Protein AF-A0A1S6EXP2-F1 (afdb_monomer_lite)

Structure (mmCIF, N/CA/C/O backbone):
data_AF-A0A1S6EXP2-F1
#
_entry.id   AF-A0A1S6EXP2-F1
#
loop_
_atom_site.group_PDB
_atom_site.id
_atom_site.type_symbol
_atom_site.label_atom_id
_atom_site.label_alt_id
_atom_site.label_comp_id
_atom_site.label_asym_id
_atom_site.label_entity_id
_atom_site.label_seq_id
_atom_site.pdbx_PDB_ins_code
_atom_site.Cartn_x
_atom_site.Cartn_y
_atom_site.Cartn_z
_atom_site.occupancy
_atom_site.B_iso_or_equiv
_atom_site.auth_seq_id
_atom_site.auth_comp_id
_atom_site.auth_asym_id
_atom_site.auth_atom_id
_atom_site.pdbx_PDB_model_num
ATOM 1 N N . MET A 1 1 ? -7.148 22.402 -13.663 1.00 37.53 1 MET A N 1
ATOM 2 C CA . MET A 1 1 ? -6.966 21.238 -12.774 1.00 37.53 1 MET A CA 1
ATOM 3 C C . MET A 1 1 ? -5.565 20.722 -13.027 1.00 37.53 1 MET A C 1
ATOM 5 O O . MET A 1 1 ? -5.317 20.175 -14.093 1.00 37.53 1 MET A O 1
ATOM 9 N N . THR A 1 2 ? -4.619 21.040 -12.149 1.00 32.56 2 THR A N 1
ATOM 10 C CA . THR A 1 2 ? -3.249 20.524 -12.237 1.00 32.56 2 THR A CA 1
ATOM 11 C C . THR A 1 2 ? -3.325 19.009 -12.063 1.00 32.56 2 THR A C 1
ATOM 13 O O . THR A 1 2 ? -3.919 18.576 -11.076 1.00 32.56 2 THR A O 1
ATOM 16 N N . PRO A 1 3 ? -2.808 18.191 -12.996 1.00 40.38 3 PRO A N 1
ATOM 17 C CA . PRO A 1 3 ? -2.722 16.763 -12.756 1.00 40.38 3 PRO A CA 1
ATOM 18 C C . PRO A 1 3 ? -1.816 16.588 -11.540 1.00 40.38 3 PRO A C 1
ATOM 20 O O . PRO A 1 3 ? -0.631 16.917 -11.597 1.00 40.38 3 PRO A O 1
ATOM 23 N N . THR A 1 4 ? -2.386 16.144 -10.419 1.00 47.31 4 THR A N 1
ATOM 24 C CA . THR A 1 4 ? -1.619 15.607 -9.299 1.00 47.31 4 THR A CA 1
ATOM 25 C C . THR A 1 4 ? -0.682 14.593 -9.931 1.00 47.31 4 THR A C 1
ATOM 27 O O . THR A 1 4 ? -1.169 13.662 -10.573 1.00 47.31 4 THR A O 1
ATOM 30 N N . ALA A 1 5 ? 0.629 14.853 -9.901 1.00 47.06 5 ALA A N 1
ATOM 31 C CA . ALA A 1 5 ? 1.605 14.008 -10.572 1.00 47.06 5 ALA A CA 1
ATOM 32 C C . ALA A 1 5 ? 1.290 12.562 -10.189 1.00 47.06 5 ALA A C 1
ATOM 34 O O . ALA A 1 5 ? 1.288 12.246 -8.999 1.00 47.06 5 ALA A O 1
ATOM 35 N N . ALA A 1 6 ? 0.910 11.743 -11.174 1.00 54.81 6 ALA A N 1
ATOM 36 C CA . ALA A 1 6 ? 0.520 10.363 -10.952 1.00 54.81 6 ALA A CA 1
ATOM 37 C C . ALA A 1 6 ? 1.743 9.651 -10.378 1.00 54.81 6 ALA A C 1
ATOM 39 O O . ALA A 1 6 ? 2.653 9.265 -11.112 1.00 54.81 6 ALA A O 1
ATOM 40 N N . HIS A 1 7 ? 1.821 9.590 -9.051 1.00 64.69 7 HIS A N 1
ATOM 41 C CA . HIS A 1 7 ? 2.939 8.966 -8.383 1.00 64.69 7 HIS A CA 1
ATOM 42 C C . HIS A 1 7 ? 2.840 7.487 -8.714 1.00 64.69 7 HIS A C 1
ATOM 44 O O . HIS A 1 7 ? 1.845 6.830 -8.409 1.00 64.69 7 HIS A O 1
ATOM 50 N N . THR A 1 8 ? 3.840 6.992 -9.433 1.00 76.56 8 THR A N 1
ATOM 51 C CA . THR A 1 8 ? 3.925 5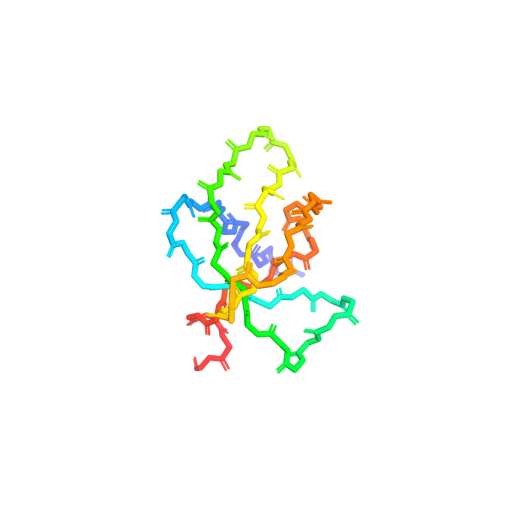.571 -9.736 1.00 76.56 8 THR A CA 1
ATOM 52 C C . THR A 1 8 ? 4.329 4.889 -8.442 1.00 76.56 8 THR A C 1
ATOM 54 O O . THR A 1 8 ? 5.431 5.123 -7.955 1.00 76.56 8 THR A O 1
ATOM 57 N N . LEU A 1 9 ? 3.416 4.110 -7.863 1.00 84.19 9 LEU A N 1
ATOM 58 C CA . LEU A 1 9 ? 3.698 3.315 -6.672 1.00 84.19 9 LEU A CA 1
ATOM 59 C C . LEU A 1 9 ? 4.848 2.358 -6.960 1.00 84.19 9 LEU A C 1
ATOM 61 O O . LEU A 1 9 ? 4.873 1.720 -8.018 1.00 84.19 9 LEU A O 1
ATOM 65 N N . VAL A 1 10 ? 5.760 2.219 -6.0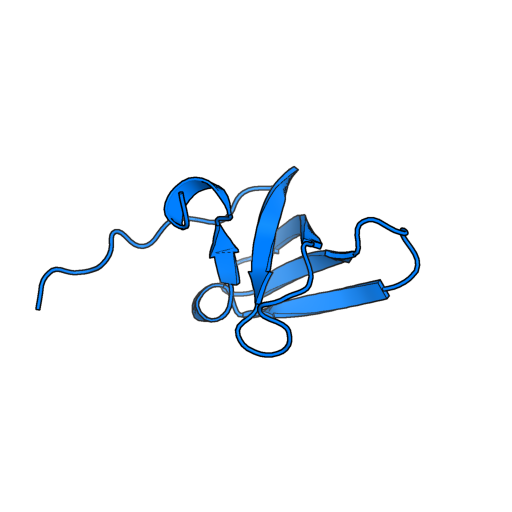06 1.00 87.88 10 VAL A N 1
ATOM 66 C CA . VAL A 1 10 ? 6.842 1.236 -6.075 1.00 87.88 10 VAL A CA 1
ATOM 67 C C . VAL A 1 10 ? 6.845 0.333 -4.847 1.00 87.88 10 VAL A C 1
ATOM 69 O O . VAL A 1 10 ? 6.288 0.655 -3.798 1.00 87.88 10 VAL A O 1
ATOM 72 N N . ASN A 1 11 ? 7.473 -0.835 -4.975 1.00 90.31 11 ASN A N 1
ATOM 73 C CA . ASN A 1 11 ? 7.620 -1.766 -3.860 1.00 90.31 11 ASN A CA 1
ATOM 74 C C . ASN A 1 11 ? 8.397 -1.097 -2.716 1.00 90.31 11 ASN A C 1
ATOM 76 O O . ASN A 1 11 ? 9.452 -0.503 -2.937 1.00 90.31 11 ASN A O 1
ATOM 80 N N . GLY A 1 12 ? 7.887 -1.237 -1.495 1.00 89.12 12 GLY A N 1
ATOM 81 C CA . GLY A 1 12 ? 8.436 -0.619 -0.292 1.00 89.12 12 GLY A CA 1
ATOM 82 C C . GLY A 1 12 ? 7.863 0.761 0.035 1.00 89.12 12 GLY A C 1
ATOM 83 O O . GLY A 1 12 ? 8.163 1.272 1.112 1.00 89.12 12 GLY A O 1
ATOM 84 N N . ASP A 1 13 ? 7.027 1.353 -0.827 1.00 90.69 13 ASP A N 1
ATOM 85 C CA . ASP A 1 13 ? 6.353 2.608 -0.493 1.00 90.69 13 ASP A CA 1
ATOM 86 C C . ASP A 1 13 ? 5.398 2.430 0.690 1.00 90.69 13 ASP A C 1
ATOM 88 O O . ASP A 1 13 ? 4.662 1.445 0.784 1.00 90.69 13 ASP A O 1
ATOM 92 N N . GLU A 1 14 ? 5.372 3.426 1.573 1.00 92.12 14 GLU A N 1
ATOM 93 C CA . GLU A 1 14 ? 4.316 3.572 2.567 1.00 92.12 14 GLU A CA 1
ATOM 94 C C . GLU A 1 14 ? 3.162 4.375 1.970 1.00 92.12 14 GLU A C 1
ATOM 96 O O . GLU A 1 14 ? 3.343 5.506 1.502 1.00 92.12 14 GLU A O 1
ATOM 101 N N . ILE A 1 15 ? 1.965 3.800 2.019 1.00 91.38 15 ILE A N 1
ATOM 102 C CA . ILE A 1 15 ? 0.742 4.380 1.468 1.00 91.38 15 ILE A CA 1
ATOM 103 C C . ILE A 1 15 ? -0.383 4.358 2.497 1.00 91.38 15 ILE A C 1
ATOM 105 O O . ILE A 1 15 ? -0.406 3.534 3.414 1.00 91.38 15 ILE A O 1
ATOM 109 N N . VAL A 1 16 ? -1.348 5.246 2.302 1.00 91.31 16 VAL A N 1
ATOM 110 C CA . VAL A 1 16 ? -2.700 5.114 2.855 1.00 91.31 16 VAL A CA 1
ATOM 111 C C . VAL A 1 16 ? -3.661 4.814 1.716 1.00 91.31 16 VAL A C 1
ATOM 113 O O . VAL A 1 16 ? -3.409 5.188 0.565 1.00 91.31 16 VAL A O 1
ATOM 116 N N . THR A 1 17 ? -4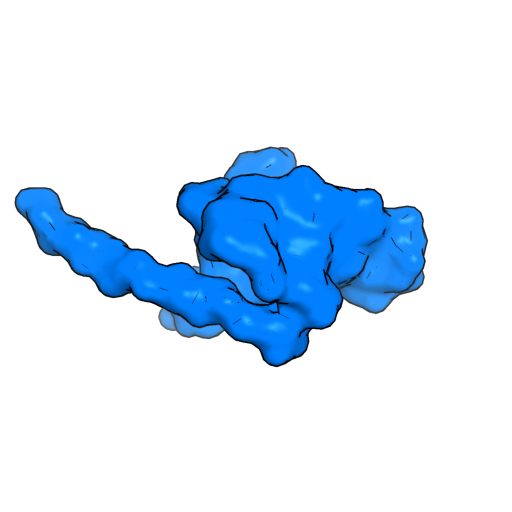.759 4.140 2.030 1.00 88.12 17 THR A N 1
ATOM 117 C CA . THR A 1 17 ? -5.845 3.925 1.073 1.00 88.12 17 THR A CA 1
ATOM 118 C C . THR A 1 17 ? -7.008 4.851 1.403 1.00 88.12 17 THR A C 1
ATOM 120 O O . THR A 1 17 ? -7.162 5.292 2.539 1.00 88.12 17 THR A O 1
ATOM 123 N N . ASP A 1 18 ? -7.840 5.153 0.415 1.00 85.12 18 ASP A N 1
ATOM 124 C CA . ASP A 1 18 ? -9.101 5.875 0.616 1.00 85.12 18 ASP A CA 1
ATOM 125 C C . ASP A 1 18 ? -10.117 5.099 1.478 1.00 85.12 18 ASP A C 1
ATOM 127 O O . ASP A 1 18 ? -10.965 5.716 2.117 1.00 85.12 18 ASP A O 1
ATOM 131 N N . ALA A 1 19 ? -10.033 3.764 1.504 1.00 81.62 19 ALA A N 1
ATOM 132 C CA . ALA A 1 19 ? -10.860 2.910 2.355 1.00 81.62 19 ALA A CA 1
ATOM 133 C C . ALA A 1 19 ? -10.518 3.076 3.844 1.00 81.62 19 ALA A C 1
ATOM 135 O O . ALA A 1 19 ? -11.421 3.125 4.675 1.00 81.62 19 ALA A O 1
ATOM 136 N N . ASP A 1 20 ? -9.228 3.221 4.157 1.00 83.62 20 ASP A N 1
ATOM 137 C CA . ASP A 1 20 ? -8.705 3.307 5.519 1.00 83.62 20 ASP A CA 1
ATOM 138 C C . ASP A 1 20 ? -7.627 4.408 5.622 1.00 83.62 20 ASP A C 1
ATOM 140 O O . ASP A 1 20 ? -6.440 4.113 5.796 1.00 83.62 20 ASP A O 1
ATOM 144 N N . PRO A 1 21 ? -8.000 5.701 5.545 1.00 79.44 21 PRO A N 1
ATOM 145 C CA . PRO A 1 21 ? -7.035 6.806 5.502 1.00 79.44 21 PRO A CA 1
ATOM 146 C C . PRO A 1 21 ? -6.210 6.957 6.792 1.00 79.44 21 PRO A C 1
ATOM 148 O O . PRO A 1 21 ? -5.167 7.608 6.789 1.00 79.44 21 PRO A O 1
ATOM 151 N N . GLY A 1 22 ? -6.662 6.359 7.901 1.00 84.25 22 GLY A N 1
ATOM 152 C CA . GLY A 1 22 ? -5.937 6.321 9.175 1.00 84.25 22 GLY A CA 1
ATOM 153 C C . GLY A 1 22 ? -4.928 5.175 9.301 1.00 84.25 22 GLY A C 1
ATOM 154 O O . GLY A 1 22 ? -4.181 5.137 10.279 1.00 84.25 22 GLY A O 1
ATOM 155 N N . VAL A 1 23 ? -4.896 4.242 8.345 1.00 87.44 23 VAL A N 1
ATOM 156 C CA . VAL A 1 23 ? -4.047 3.048 8.400 1.00 87.44 23 VAL A CA 1
ATOM 157 C C . VAL A 1 23 ? -2.954 3.140 7.344 1.00 87.44 23 VAL A C 1
ATOM 159 O O . VAL A 1 23 ? -3.205 3.407 6.171 1.00 87.44 23 VAL A O 1
ATOM 162 N N . ARG A 1 24 ? -1.713 2.900 7.774 1.00 90.94 24 ARG A N 1
ATOM 163 C CA . ARG A 1 24 ? -0.550 2.835 6.886 1.00 90.94 24 ARG A CA 1
ATOM 164 C C . ARG A 1 24 ? -0.304 1.406 6.434 1.00 90.94 24 ARG A C 1
ATOM 166 O O . ARG A 1 24 ? -0.344 0.470 7.239 1.00 90.94 24 ARG A O 1
ATOM 173 N N . TYR A 1 25 ? 0.024 1.271 5.159 1.00 92.56 25 TYR A N 1
ATOM 174 C CA . TYR A 1 25 ? 0.385 0.011 4.534 1.00 92.56 25 TYR A CA 1
ATOM 175 C C . TYR A 1 25 ? 1.712 0.156 3.799 1.00 92.56 25 TYR A C 1
ATOM 177 O O . TYR A 1 25 ? 2.022 1.218 3.264 1.00 92.56 25 TYR A O 1
ATOM 185 N N . THR A 1 26 ? 2.473 -0.927 3.730 1.00 93.56 26 THR A N 1
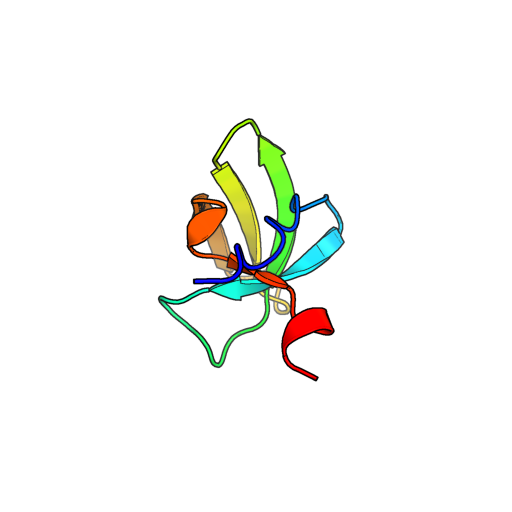ATOM 186 C CA . THR A 1 26 ? 3.646 -1.051 2.867 1.00 93.56 26 THR A CA 1
ATOM 187 C C . THR A 1 26 ? 3.244 -1.723 1.561 1.00 93.56 26 THR A C 1
ATOM 189 O O . THR A 1 26 ? 2.571 -2.757 1.570 1.00 93.56 26 THR A O 1
ATOM 192 N N . VAL A 1 27 ? 3.678 -1.175 0.432 1.00 93.06 27 VAL A N 1
ATOM 193 C CA . VAL A 1 27 ? 3.524 -1.809 -0.878 1.00 93.06 27 VAL A CA 1
ATOM 194 C C . VAL A 1 27 ? 4.469 -3.006 -0.967 1.00 93.06 27 VAL A C 1
ATOM 196 O O . VAL A 1 27 ? 5.688 -2.861 -0.924 1.00 93.06 27 VAL A O 1
ATOM 199 N N . VAL A 1 28 ? 3.908 -4.202 -1.100 1.00 94.00 28 VAL A N 1
ATOM 200 C CA . VAL A 1 28 ? 4.654 -5.458 -1.253 1.00 94.00 28 VAL A CA 1
ATOM 201 C C . VAL A 1 28 ? 5.028 -5.678 -2.715 1.00 94.00 28 VAL A C 1
ATOM 203 O O . VAL A 1 28 ? 6.171 -6.014 -3.023 1.00 94.00 28 VAL A O 1
ATOM 206 N N . ALA A 1 29 ? 4.065 -5.485 -3.616 1.00 93.31 29 ALA A N 1
ATOM 207 C CA . ALA A 1 29 ? 4.248 -5.672 -5.047 1.00 93.31 29 ALA A CA 1
ATOM 208 C C . ALA A 1 29 ? 3.349 -4.727 -5.846 1.00 93.31 29 ALA A C 1
ATOM 210 O O . ALA A 1 29 ? 2.231 -4.416 -5.435 1.00 93.31 29 ALA A O 1
ATOM 211 N N . VAL A 1 30 ? 3.808 -4.329 -7.027 1.00 91.31 30 VAL A N 1
ATOM 212 C CA . VAL A 1 30 ? 3.066 -3.481 -7.961 1.00 91.31 30 VAL A CA 1
ATOM 213 C C . VAL A 1 30 ? 2.954 -4.203 -9.297 1.00 91.31 30 VAL A C 1
ATOM 215 O O . VAL A 1 30 ? 3.955 -4.660 -9.848 1.00 91.31 30 VAL A O 1
ATOM 218 N N . HIS A 1 31 ? 1.736 -4.309 -9.826 1.00 89.75 31 HIS A N 1
ATOM 219 C CA . HIS A 1 31 ? 1.483 -4.884 -11.141 1.00 89.75 31 HIS A CA 1
ATOM 220 C C . HIS A 1 31 ? 0.416 -4.083 -11.889 1.00 89.75 31 HIS A C 1
ATOM 222 O O . HIS A 1 31 ? -0.727 -3.983 -11.445 1.00 89.75 31 HIS A O 1
ATOM 228 N N . GLU A 1 32 ? 0.793 -3.518 -13.036 1.00 87.94 32 GLU A N 1
ATOM 229 C CA . GLU A 1 32 ? -0.071 -2.696 -13.891 1.00 87.94 32 GLU A CA 1
ATOM 230 C C . GLU A 1 32 ? -0.775 -1.555 -13.139 1.00 87.94 32 GLU A C 1
ATOM 232 O O . GLU A 1 32 ? -0.158 -0.528 -12.885 1.00 87.94 32 GLU A O 1
ATOM 237 N N . ARG A 1 33 ? -2.064 -1.721 -12.802 1.00 87.62 33 ARG A N 1
ATOM 238 C CA . ARG A 1 33 ? -2.899 -0.753 -12.065 1.00 87.62 33 ARG A CA 1
ATOM 239 C C . ARG A 1 33 ? -3.251 -1.218 -10.651 1.00 87.62 33 ARG A C 1
ATOM 241 O O . ARG A 1 33 ? -4.043 -0.558 -9.974 1.00 87.62 33 ARG A O 1
ATOM 248 N N . LYS A 1 34 ? -2.709 -2.356 -10.214 1.00 90.25 34 LYS A N 1
ATOM 249 C CA . LYS A 1 34 ? -2.966 -2.979 -8.913 1.00 90.25 34 LYS A CA 1
ATOM 250 C C . LYS A 1 34 ? -1.706 -3.000 -8.049 1.00 90.25 34 LYS A C 1
ATOM 252 O O . LYS A 1 34 ? -0.597 -3.213 -8.540 1.00 90.25 34 LYS A O 1
ATOM 257 N N . ALA A 1 35 ? -1.873 -2.766 -6.758 1.00 91.81 35 ALA A N 1
ATOM 258 C CA . ALA A 1 35 ? -0.820 -2.854 -5.760 1.00 91.81 35 ALA A CA 1
ATOM 259 C C . ALA A 1 35 ? -1.234 -3.875 -4.703 1.00 91.81 35 ALA A C 1
ATOM 261 O O . ALA A 1 35 ? -2.356 -3.840 -4.198 1.00 91.81 35 ALA A O 1
ATOM 262 N N . TRP A 1 36 ? -0.328 -4.788 -4.379 1.00 93.94 36 TRP A N 1
ATOM 263 C CA . TRP A 1 36 ? -0.436 -5.629 -3.201 1.00 93.94 36 TRP A CA 1
ATOM 264 C C . TRP A 1 36 ? 0.174 -4.870 -2.031 1.00 93.94 36 TRP A C 1
ATOM 266 O O . TRP A 1 36 ? 1.343 -4.485 -2.077 1.00 93.94 36 TRP A O 1
ATOM 276 N N . ILE A 1 37 ? -0.628 -4.641 -1.001 1.00 93.12 37 ILE A N 1
ATOM 277 C CA . ILE A 1 37 ? -0.242 -3.887 0.183 1.00 93.12 37 ILE A CA 1
ATOM 278 C C . ILE A 1 37 ? -0.361 -4.759 1.431 1.00 93.12 37 ILE A C 1
ATOM 280 O O . ILE A 1 37 ? -1.200 -5.663 1.501 1.00 93.12 37 ILE A O 1
ATOM 284 N N . ARG A 1 38 ? 0.475 -4.465 2.425 1.00 94.19 38 ARG A N 1
ATOM 285 C CA . ARG A 1 38 ? 0.523 -5.149 3.717 1.00 94.19 38 ARG A CA 1
ATOM 286 C C . ARG A 1 38 ? 0.475 -4.128 4.843 1.00 94.19 38 ARG A C 1
ATOM 288 O O . ARG A 1 38 ? 1.235 -3.166 4.842 1.00 94.19 38 ARG A O 1
ATOM 295 N N . GLY A 1 39 ? -0.415 -4.334 5.806 1.00 91.12 39 GLY A N 1
ATOM 296 C CA . GLY A 1 39 ? -0.498 -3.506 7.004 1.00 91.12 39 GLY A CA 1
ATOM 297 C C . GLY A 1 39 ? 0.761 -3.654 7.858 1.00 91.12 39 GLY A C 1
ATOM 298 O O . GLY A 1 39 ? 1.369 -4.722 7.898 1.00 91.12 39 GLY A O 1
ATOM 299 N N . MET A 1 40 ? 1.133 -2.600 8.582 1.00 81.31 40 MET A N 1
ATOM 300 C CA . MET A 1 40 ? 2.373 -2.557 9.377 1.00 81.31 40 MET A CA 1
ATOM 301 C C . MET A 1 40 ? 2.481 -3.658 10.448 1.00 81.31 40 MET A C 1
ATOM 303 O O . MET A 1 40 ? 3.581 -4.046 10.827 1.00 81.31 40 MET A O 1
ATOM 307 N N . THR A 1 41 ? 1.354 -4.194 10.924 1.00 82.12 41 THR A N 1
ATOM 308 C CA . THR A 1 41 ? 1.316 -5.318 11.878 1.00 82.12 41 THR A CA 1
ATOM 309 C C . THR A 1 41 ? 1.497 -6.687 11.212 1.00 82.12 41 THR A C 1
ATOM 311 O O . THR A 1 41 ? 1.532 -7.703 11.900 1.00 82.12 41 THR A O 1
ATOM 314 N N . GLY A 1 42 ? 1.573 -6.740 9.878 1.00 76.12 42 GLY A N 1
ATOM 315 C CA . GLY A 1 42 ? 1.690 -7.965 9.086 1.00 76.12 42 GLY A CA 1
ATOM 316 C C . GLY A 1 42 ? 0.418 -8.816 9.016 1.00 76.12 42 GLY A C 1
ATOM 317 O O . GLY A 1 42 ? 0.422 -9.829 8.328 1.00 76.12 42 GLY A O 1
ATOM 318 N N . GLN A 1 43 ? -0.665 -8.425 9.697 1.00 78.00 43 GLN A N 1
ATOM 319 C CA . GLN A 1 43 ? -1.892 -9.230 9.790 1.00 78.00 43 GLN A CA 1
ATOM 320 C C . GLN A 1 43 ? -2.911 -8.967 8.674 1.00 78.00 43 GLN A C 1
ATOM 322 O O . GLN A 1 43 ? -3.848 -9.744 8.514 1.00 78.00 43 GLN A O 1
ATOM 327 N N . SER A 1 44 ? -2.728 -7.897 7.898 1.00 82.31 44 SER A N 1
ATOM 328 C CA . SER A 1 44 ? -3.663 -7.493 6.846 1.00 82.31 44 SER A CA 1
ATOM 329 C C . SER A 1 44 ? -2.933 -7.375 5.519 1.00 82.31 44 SER A C 1
ATOM 331 O O . SER A 1 44 ? -2.024 -6.559 5.389 1.00 82.31 44 SER A O 1
ATOM 333 N N . GLU A 1 45 ? -3.349 -8.155 4.529 1.00 90.81 45 GLU A N 1
ATOM 334 C CA . GLU A 1 45 ? -2.837 -8.098 3.162 1.00 90.81 45 GLU A CA 1
ATOM 335 C C . GLU A 1 45 ? -4.001 -7.974 2.185 1.00 90.81 45 GLU A C 1
ATOM 337 O O . GLU A 1 45 ? -5.013 -8.660 2.327 1.00 90.81 45 GLU A O 1
ATOM 342 N N . MET A 1 46 ? -3.877 -7.089 1.198 1.00 92.25 46 MET A N 1
ATOM 343 C CA . MET A 1 46 ? -4.929 -6.889 0.201 1.00 92.25 46 MET A CA 1
ATOM 344 C C . MET A 1 46 ? -4.377 -6.359 -1.120 1.00 92.25 46 MET A C 1
ATOM 346 O O . MET A 1 46 ? -3.282 -5.800 -1.176 1.0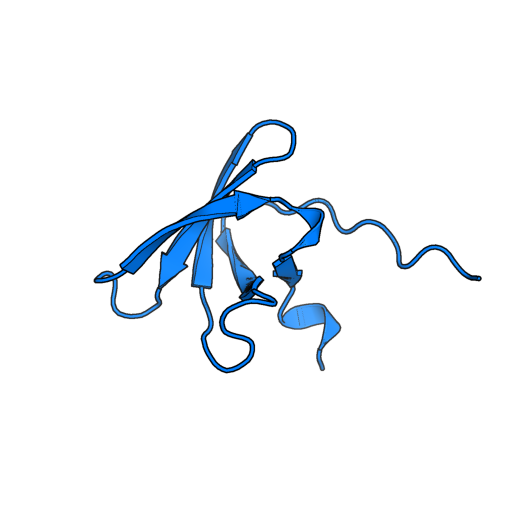0 92.25 46 MET A O 1
ATOM 350 N N . ILE A 1 47 ? -5.162 -6.519 -2.184 1.00 92.06 47 ILE A N 1
ATOM 351 C CA . ILE A 1 47 ? -4.864 -5.979 -3.510 1.00 92.06 47 ILE A CA 1
ATOM 352 C C . ILE A 1 47 ? -5.795 -4.795 -3.766 1.00 92.06 47 ILE A C 1
ATOM 354 O O . ILE A 1 47 ? -7.016 -4.942 -3.734 1.00 92.06 47 ILE A O 1
ATOM 358 N N . VAL A 1 48 ? -5.217 -3.632 -4.049 1.00 90.12 48 VAL A N 1
ATOM 359 C CA . VAL A 1 48 ? -5.931 -2.365 -4.258 1.00 90.12 48 VAL A CA 1
ATOM 360 C C . VAL A 1 48 ? -5.548 -1.732 -5.589 1.00 90.12 48 VAL A C 1
ATOM 362 O O . VAL A 1 48 ? -4.513 -2.046 -6.171 1.00 90.12 48 VAL A O 1
ATOM 365 N N . ASP A 1 49 ? -6.391 -0.841 -6.100 1.00 90.88 49 ASP A N 1
ATOM 366 C CA . ASP A 1 49 ? -6.053 -0.040 -7.273 1.00 90.88 49 ASP A CA 1
ATOM 367 C C . ASP A 1 49 ? -5.071 1.081 -6.926 1.00 90.88 49 ASP A C 1
ATOM 369 O O . ASP A 1 49 ? -5.198 1.737 -5.893 1.00 90.88 49 ASP A O 1
ATOM 373 N N . HIS A 1 50 ? -4.129 1.366 -7.830 1.00 86.19 50 HIS A N 1
ATOM 374 C CA . HIS A 1 50 ? -3.109 2.402 -7.612 1.00 86.19 50 HIS A CA 1
ATOM 375 C C . HIS A 1 50 ? -3.709 3.774 -7.337 1.00 86.19 50 HIS A C 1
ATOM 377 O O . HIS A 1 50 ? -3.251 4.478 -6.450 1.00 86.19 50 HIS A O 1
ATOM 383 N N . HIS A 1 51 ? -4.764 4.137 -8.069 1.00 86.50 51 HIS A N 1
ATOM 384 C CA . HIS A 1 51 ? -5.418 5.443 -7.943 1.00 86.50 51 HIS A CA 1
ATOM 385 C C . HIS A 1 51 ? -6.135 5.641 -6.599 1.00 86.50 51 HIS A C 1
ATOM 387 O O . HIS A 1 51 ? -6.551 6.753 -6.291 1.00 86.50 51 HIS A O 1
ATOM 393 N N . ARG A 1 52 ? -6.299 4.564 -5.822 1.00 87.50 52 ARG A N 1
ATOM 394 C CA . ARG A 1 52 ? -6.874 4.579 -4.473 1.00 87.50 52 ARG A CA 1
ATOM 395 C C . ARG A 1 52 ? -5.814 4.682 -3.378 1.00 87.50 52 ARG A C 1
ATOM 397 O O . ARG A 1 52 ? -6.157 4.794 -2.205 1.00 87.50 52 ARG A O 1
ATOM 404 N N . CYS A 1 53 ? -4.540 4.623 -3.755 1.00 87.38 53 CYS A N 1
ATOM 405 C CA . CYS A 1 53 ? -3.417 4.710 -2.838 1.00 87.38 53 CYS A CA 1
ATOM 406 C C . CYS A 1 53 ? -2.794 6.102 -2.910 1.00 87.38 53 CYS A C 1
ATOM 408 O O . CYS A 1 53 ? -2.506 6.606 -3.997 1.00 87.38 53 CYS A O 1
ATOM 410 N N . SER A 1 54 ? -2.500 6.672 -1.748 1.00 88.62 54 SER A N 1
ATOM 411 C CA . SER A 1 54 ? -1.749 7.919 -1.629 1.00 88.62 54 SER A CA 1
ATOM 412 C C . SER A 1 54 ? -0.450 7.658 -0.866 1.00 88.62 54 SER A C 1
ATOM 414 O O . SER A 1 54 ? -0.513 7.204 0.280 1.00 88.62 54 SER A O 1
ATOM 416 N N . PRO A 1 55 ? 0.729 7.933 -1.457 1.00 87.00 55 PRO A N 1
ATOM 417 C CA . PRO A 1 55 ? 2.003 7.861 -0.752 1.00 87.00 55 PRO A CA 1
ATOM 418 C C . PRO A 1 55 ? 1.998 8.756 0.485 1.00 87.00 55 PRO A C 1
ATOM 420 O O . PRO A 1 55 ? 1.691 9.945 0.391 1.00 87.00 55 PRO A O 1
ATOM 423 N N . VAL A 1 56 ? 2.413 8.218 1.633 1.00 84.50 56 VAL A N 1
ATOM 424 C CA . VAL A 1 56 ? 2.471 8.973 2.900 1.00 84.50 56 VAL A CA 1
ATOM 425 C C . VAL A 1 56 ? 3.392 10.192 2.780 1.00 84.50 56 VAL A C 1
ATOM 427 O O . VAL A 1 56 ? 3.129 11.230 3.377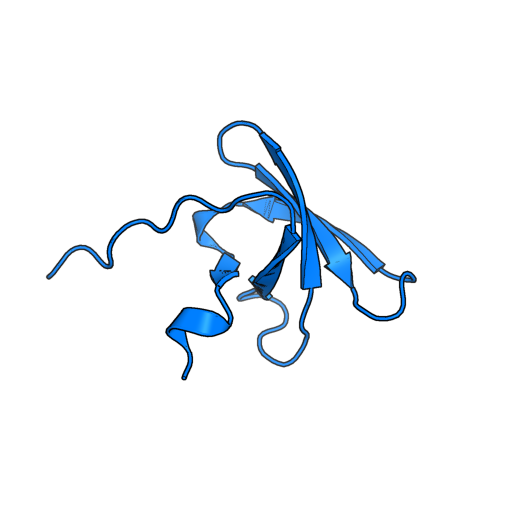 1.00 84.50 56 VAL A O 1
ATOM 430 N N . ARG A 1 57 ? 4.431 10.107 1.939 1.00 76.81 57 ARG A N 1
ATOM 431 C CA . ARG A 1 57 ? 5.358 11.216 1.655 1.00 76.81 57 ARG A CA 1
ATOM 432 C C . ARG A 1 57 ? 4.697 12.444 1.022 1.00 76.81 57 ARG A C 1
ATOM 434 O O . ARG A 1 57 ? 5.273 13.517 1.102 1.00 76.81 57 ARG A O 1
ATOM 441 N N . LEU A 1 58 ? 3.536 12.289 0.382 1.00 72.88 58 LEU A N 1
ATOM 442 C CA . LEU A 1 58 ? 2.786 13.392 -0.233 1.00 72.88 58 LEU A CA 1
ATOM 443 C C . LEU A 1 58 ? 1.748 14.012 0.717 1.00 72.88 58 LEU A C 1
ATOM 445 O O . LEU A 1 58 ? 1.088 14.976 0.343 1.00 72.88 58 LEU A O 1
ATOM 449 N N . LEU A 1 59 ? 1.574 13.440 1.912 1.00 69.56 59 LEU A N 1
ATOM 450 C CA . LEU A 1 59 ? 0.615 13.900 2.922 1.00 69.56 59 LEU A CA 1
ATOM 451 C C . LEU A 1 59 ? 1.258 14.801 3.990 1.00 69.56 59 LEU A C 1
ATOM 453 O O . LEU A 1 59 ? 0.543 15.268 4.875 1.00 69.56 59 LEU A O 1
ATOM 457 N N . ASN A 1 60 ? 2.577 15.016 3.913 1.00 56.56 60 ASN A N 1
ATOM 458 C CA . ASN A 1 60 ? 3.370 15.846 4.823 1.00 56.56 60 ASN A CA 1
ATOM 459 C C . ASN A 1 60 ? 3.769 17.174 4.180 1.00 56.56 60 ASN A C 1
ATOM 461 O O . ASN A 1 60 ? 4.143 17.156 2.986 1.00 56.56 60 ASN A O 1
#

Sequence (60 aa):
MTPTAAHTLVNGDEIVTDADPGVRYTVVAVHERKAWIRGMTGQSEMIVDHHRCSPVRLLN

Foldseek 3Di:
DPPPPLPDDDAQFWKAFPVGNPFIWGFHDDDDQWTWTAGPVRPDIDIDGSVRIDGPVVVD

pLDDT: mean 81.92, std 14.95, range [32.56, 94.19]

Secondary structure (DSSP, 8-state):
----------TT-EEEESS-TT-EEEEEEEETTEEEEEETTSS-EEEEEGGGEEEGGG--

Radius of gyration: 10.94 Å; chains: 1; bounding box: 19×30×26 Å